Protein AF-A0A6L9J8T7-F1 (afdb_monomer)

Radius of gyration: 13.53 Å; Cα contacts (8 Å, |Δi|>4): 277; chains: 1; bounding box: 34×18×38 Å

Sequence (113 aa):
GTLVVLTGNQTSEIQRVHVYDLINDTTLVNNFTLPFENLGFVALSLNPDATLAVAAQHACGDTVWPSAVILDVATGTVLTEFRGGAAPLTFSPDGTHLVLSHCAAAGVYAVPE

Structure (mmCIF, N/CA/C/O backbone):
data_AF-A0A6L9J8T7-F1
#
_entry.id   AF-A0A6L9J8T7-F1
#
loop_
_atom_site.group_PDB
_atom_site.id
_atom_site.type_symbol
_atom_site.label_atom_id
_atom_site.label_alt_id
_atom_site.label_comp_id
_atom_site.label_asym_id
_atom_site.label_entity_id
_atom_site.label_seq_id
_atom_site.pdbx_PDB_ins_code
_atom_site.Cartn_x
_atom_site.Cartn_y
_atom_site.Cartn_z
_atom_site.occupancy
_atom_site.B_iso_or_equiv
_atom_site.auth_seq_id
_atom_site.auth_comp_id
_atom_site.auth_asym_id
_atom_site.auth_atom_id
_atom_site.pdbx_PDB_model_num
ATOM 1 N N . GLY A 1 1 ? -17.392 3.994 11.025 1.00 47.09 1 GLY A N 1
ATOM 2 C CA . GLY A 1 1 ? -16.474 4.423 9.960 1.00 47.09 1 GLY A CA 1
ATOM 3 C C . GLY A 1 1 ? -15.118 4.535 10.594 1.00 47.09 1 GLY A C 1
ATOM 4 O O . GLY A 1 1 ? -15.056 5.052 11.696 1.00 47.09 1 GLY A O 1
ATOM 5 N N . THR A 1 2 ? -14.082 3.995 9.977 1.00 57.19 2 THR A N 1
ATOM 6 C CA . THR A 1 2 ? -12.716 4.127 10.485 1.00 57.19 2 THR A CA 1
ATOM 7 C C . THR A 1 2 ? -12.034 5.116 9.565 1.00 57.19 2 THR A C 1
ATOM 9 O O . THR A 1 2 ? -11.957 4.880 8.363 1.00 57.19 2 THR A O 1
ATOM 12 N N . LEU A 1 3 ? -11.611 6.260 10.096 1.00 60.78 3 LEU A N 1
ATOM 13 C CA . LEU A 1 3 ? -10.753 7.158 9.338 1.00 60.78 3 LEU A CA 1
ATOM 14 C C . LEU A 1 3 ? -9.323 6.677 9.555 1.00 60.78 3 LEU A C 1
ATOM 16 O O . LEU A 1 3 ? -8.757 6.904 10.622 1.00 60.78 3 LEU A O 1
ATOM 20 N N . VAL A 1 4 ? -8.795 5.977 8.550 1.00 67.25 4 VAL A N 1
ATOM 21 C CA . VAL A 1 4 ? -7.436 5.443 8.546 1.00 67.25 4 VAL A CA 1
ATOM 22 C C . VAL A 1 4 ? -6.479 6.487 7.990 1.00 67.25 4 VAL A C 1
ATOM 24 O O . VAL A 1 4 ? -6.642 6.950 6.863 1.00 67.25 4 VAL A O 1
ATOM 27 N N . VAL A 1 5 ? -5.450 6.834 8.759 1.00 65.44 5 VAL A N 1
ATOM 28 C CA . VAL A 1 5 ? -4.285 7.553 8.227 1.00 65.44 5 VAL A CA 1
ATOM 29 C C . VAL A 1 5 ? -3.120 6.594 8.128 1.00 65.44 5 VAL A C 1
ATOM 31 O O . VAL A 1 5 ? -2.800 5.914 9.101 1.00 65.44 5 VAL A O 1
ATOM 34 N N . LEU A 1 6 ? -2.489 6.585 6.955 1.00 63.88 6 LEU A N 1
ATOM 35 C CA . LEU A 1 6 ? -1.236 5.892 6.712 1.00 63.88 6 LEU A CA 1
ATOM 36 C C . LEU A 1 6 ? -0.078 6.874 6.850 1.00 63.88 6 LEU A C 1
ATOM 38 O O . LEU A 1 6 ? -0.047 7.897 6.165 1.00 63.88 6 LEU A O 1
ATOM 42 N N . THR A 1 7 ? 0.891 6.566 7.709 1.00 65.00 7 THR A N 1
ATOM 43 C CA . THR A 1 7 ? 2.151 7.322 7.770 1.00 65.00 7 THR A CA 1
ATOM 44 C C . THR A 1 7 ? 3.329 6.414 7.468 1.00 65.00 7 THR A C 1
ATOM 46 O O . THR A 1 7 ? 3.397 5.298 7.976 1.00 65.00 7 THR A O 1
ATOM 49 N N . GLY A 1 8 ? 4.255 6.899 6.641 1.00 62.06 8 GLY A N 1
ATOM 50 C CA . GLY A 1 8 ? 5.541 6.258 6.398 1.00 62.06 8 GLY A CA 1
ATOM 51 C C . GLY A 1 8 ? 6.581 6.812 7.365 1.00 62.06 8 GLY A C 1
ATOM 52 O O . GLY A 1 8 ? 6.825 8.018 7.363 1.00 62.06 8 GLY A O 1
ATOM 53 N N . ASN A 1 9 ? 7.199 5.965 8.188 1.00 62.03 9 ASN A N 1
ATOM 54 C CA . ASN A 1 9 ? 8.361 6.367 8.985 1.00 62.03 9 ASN A CA 1
ATOM 55 C C . ASN A 1 9 ? 9.640 5.842 8.331 1.00 62.03 9 ASN A C 1
ATOM 57 O O . ASN A 1 9 ? 9.756 4.646 8.060 1.00 62.03 9 ASN A O 1
ATOM 61 N N . GLN A 1 10 ? 10.575 6.759 8.081 1.00 63.28 10 GLN A N 1
ATOM 62 C CA . GLN A 1 10 ? 11.904 6.461 7.572 1.00 63.28 10 GLN A CA 1
ATOM 63 C C . GLN A 1 10 ? 12.895 6.419 8.736 1.00 63.28 10 GLN A C 1
ATOM 65 O O . GLN A 1 10 ? 13.391 7.455 9.180 1.00 63.28 10 GLN A O 1
ATOM 70 N N . THR A 1 11 ? 13.229 5.221 9.206 1.00 59.91 11 THR A N 1
ATOM 71 C CA . THR A 1 11 ? 14.504 5.014 9.902 1.00 59.91 11 THR A CA 1
ATOM 72 C C . THR A 1 11 ? 15.506 4.423 8.917 1.00 59.91 11 THR A C 1
ATOM 74 O O . THR A 1 11 ? 15.112 3.865 7.894 1.00 59.91 11 THR A O 1
ATOM 77 N N . SER A 1 12 ? 16.806 4.536 9.198 1.00 57.62 12 SER A N 1
ATOM 78 C CA . SER A 1 12 ? 17.895 4.112 8.298 1.00 57.62 12 SER A CA 1
ATOM 79 C C . SER A 1 12 ? 17.862 2.638 7.868 1.00 57.62 12 SER A C 1
ATOM 81 O O . SER A 1 12 ? 18.677 2.244 7.046 1.00 57.62 12 SER A O 1
ATOM 83 N N . GLU A 1 13 ? 16.942 1.827 8.400 1.00 62.25 13 GLU A N 1
ATOM 84 C CA . GLU A 1 13 ? 16.894 0.383 8.161 1.00 62.25 13 GLU A CA 1
ATOM 85 C C . GLU A 1 13 ? 15.499 -0.166 7.817 1.00 62.25 13 GLU A C 1
ATOM 87 O O . GLU A 1 13 ? 15.420 -1.216 7.190 1.00 62.25 13 GLU A O 1
ATOM 92 N N . ILE A 1 14 ? 14.391 0.490 8.203 1.00 66.75 14 ILE A N 1
ATOM 93 C CA . ILE A 1 14 ? 13.047 -0.105 8.073 1.00 66.75 14 ILE A CA 1
ATOM 94 C C . ILE A 1 14 ? 12.019 0.950 7.669 1.00 66.75 14 ILE A C 1
ATOM 96 O O . ILE A 1 14 ? 11.873 1.971 8.343 1.00 66.75 14 ILE A O 1
ATOM 100 N N . GLN A 1 15 ? 11.249 0.660 6.617 1.00 76.19 15 GLN A N 1
ATOM 101 C CA . GLN A 1 15 ? 10.040 1.412 6.302 1.00 76.19 15 GLN A CA 1
ATOM 102 C C . GLN A 1 15 ? 8.830 0.762 6.958 1.00 76.19 15 GLN A C 1
ATOM 104 O O . GLN A 1 15 ? 8.534 -0.416 6.740 1.00 76.19 15 GLN A O 1
ATOM 109 N N . ARG A 1 16 ? 8.123 1.555 7.760 1.00 80.44 16 ARG A N 1
ATOM 110 C CA . ARG A 1 16 ? 6.861 1.148 8.374 1.00 80.44 16 ARG A CA 1
ATOM 111 C C . ARG A 1 16 ? 5.723 1.993 7.865 1.00 80.44 16 ARG A C 1
ATOM 113 O O . ARG A 1 16 ? 5.885 3.199 7.688 1.00 80.44 16 ARG A O 1
ATOM 120 N N . VAL A 1 17 ? 4.576 1.354 7.731 1.00 83.69 17 VAL A N 1
ATOM 121 C CA . VAL A 1 17 ? 3.296 2.024 7.578 1.00 83.69 17 VAL A CA 1
ATOM 122 C C . VAL A 1 17 ? 2.542 1.884 8.890 1.00 83.69 17 VAL A C 1
ATOM 124 O O . VAL A 1 17 ? 2.405 0.786 9.427 1.00 83.69 17 VAL A O 1
ATOM 127 N N . HIS A 1 18 ? 2.071 3.005 9.413 1.00 85.56 18 HIS A N 1
ATOM 128 C CA . HIS A 1 18 ? 1.215 3.047 10.593 1.00 85.56 18 HIS A CA 1
ATOM 129 C C . HIS A 1 18 ? -0.231 3.269 10.182 1.00 85.56 18 HIS A C 1
ATOM 131 O O . HIS A 1 18 ? -0.481 4.078 9.299 1.00 85.56 18 HIS A O 1
ATOM 137 N N . VAL A 1 19 ? -1.160 2.602 10.855 1.00 86.50 19 VAL A N 1
ATOM 138 C CA . VAL A 1 19 ? -2.606 2.713 10.661 1.00 86.50 19 VAL A CA 1
ATOM 139 C C . VAL A 1 19 ? -3.191 3.299 11.936 1.00 86.50 19 VAL A C 1
ATOM 141 O O . VAL A 1 19 ? -3.085 2.692 13.005 1.00 86.50 19 VAL A O 1
ATOM 144 N N . TYR A 1 20 ? -3.810 4.469 11.828 1.00 85.00 20 TYR A N 1
ATOM 145 C CA . TYR A 1 20 ? -4.464 5.133 12.956 1.00 85.00 20 TYR A CA 1
ATOM 146 C C . TYR A 1 20 ? -5.979 5.090 12.823 1.00 85.00 20 TYR A C 1
ATOM 148 O O . TYR A 1 20 ? -6.486 5.290 11.726 1.00 85.00 20 TYR A O 1
ATOM 156 N N . ASP A 1 21 ? -6.692 4.906 13.930 1.00 82.38 21 ASP A N 1
ATOM 157 C CA . ASP A 1 21 ? -8.120 5.213 14.018 1.00 82.38 21 ASP A CA 1
ATOM 158 C C . ASP A 1 21 ? -8.293 6.645 14.526 1.00 82.38 21 ASP A C 1
ATOM 160 O O . ASP A 1 21 ? -8.062 6.937 15.700 1.00 82.38 21 ASP A O 1
ATOM 164 N N . LEU A 1 22 ? -8.693 7.553 13.634 1.00 76.88 22 LEU A N 1
ATOM 165 C CA . LEU A 1 22 ? -8.914 8.956 13.990 1.00 76.88 22 LEU A CA 1
ATOM 166 C C . LEU A 1 22 ? -10.299 9.251 14.578 1.00 76.88 22 LEU A C 1
ATOM 168 O O . LEU A 1 22 ? -10.520 10.367 15.043 1.00 76.88 22 LEU A O 1
ATOM 172 N N . ILE A 1 23 ? -11.238 8.303 14.549 1.00 81.62 23 ILE A N 1
ATOM 173 C CA . ILE A 1 23 ? -12.585 8.527 15.097 1.00 81.62 23 ILE A CA 1
ATOM 174 C C . ILE A 1 23 ? -12.572 8.307 16.611 1.00 81.62 23 ILE A C 1
ATOM 176 O O . ILE A 1 23 ? -13.195 9.069 17.347 1.00 81.62 23 ILE A O 1
ATOM 180 N N . ASN A 1 24 ? -11.827 7.299 17.067 1.00 77.62 24 ASN A N 1
ATOM 181 C CA . ASN A 1 24 ? -11.722 6.915 18.472 1.00 77.62 24 ASN A CA 1
ATOM 182 C C . ASN A 1 24 ? -10.334 7.289 19.032 1.00 77.62 24 ASN A C 1
ATOM 184 O O . ASN A 1 24 ? -9.503 6.421 19.292 1.00 77.62 24 ASN A O 1
ATOM 188 N N . ASP A 1 25 ? -10.075 8.590 19.190 1.00 77.25 25 ASP A N 1
ATOM 189 C CA . ASP A 1 25 ? -8.897 9.157 19.880 1.00 77.25 25 ASP A CA 1
ATOM 190 C C . ASP A 1 25 ? -7.523 9.059 19.178 1.00 77.25 25 ASP A C 1
ATOM 192 O O . ASP A 1 25 ? -6.486 9.164 19.831 1.00 77.25 25 ASP A O 1
ATOM 196 N N . THR A 1 26 ? -7.464 8.945 17.844 1.00 82.38 26 THR A N 1
ATOM 197 C CA . THR A 1 26 ? -6.182 8.943 17.088 1.00 82.38 26 THR A CA 1
ATOM 198 C C . THR A 1 26 ? -5.218 7.851 17.574 1.00 82.38 26 THR A C 1
ATOM 200 O O . THR A 1 26 ? -4.011 8.053 17.724 1.00 82.38 26 THR A O 1
ATOM 203 N N . THR A 1 27 ? -5.752 6.664 17.853 1.00 86.44 27 THR A N 1
ATOM 204 C CA . THR A 1 27 ? -4.955 5.546 18.364 1.00 86.44 27 THR A CA 1
ATOM 205 C C . THR A 1 27 ? -4.297 4.778 17.222 1.00 86.44 27 THR A C 1
ATOM 207 O O . THR A 1 27 ? -4.870 4.613 16.146 1.00 86.44 27 THR A O 1
ATOM 210 N N . LEU A 1 28 ? -3.063 4.312 17.438 1.00 86.44 28 LEU A N 1
ATOM 211 C CA . LEU A 1 28 ? -2.414 3.376 16.522 1.00 86.44 28 LEU A CA 1
ATOM 212 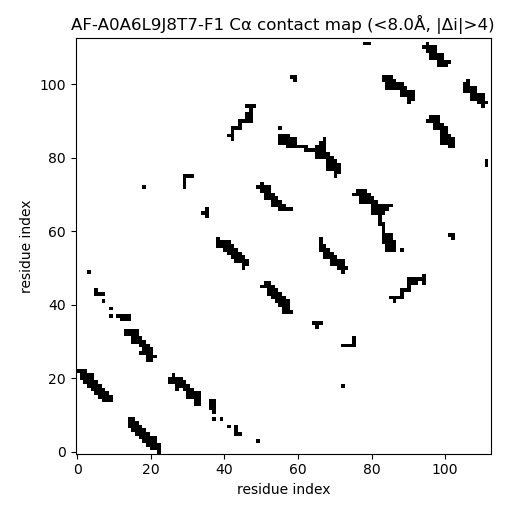C C . LEU A 1 28 ? -3.131 2.028 16.635 1.00 86.44 28 LEU A C 1
ATOM 214 O O . LEU A 1 28 ? -3.054 1.386 17.682 1.00 86.44 28 LEU A O 1
ATOM 218 N N . VAL A 1 29 ? -3.796 1.598 15.567 1.00 86.50 29 VAL A N 1
ATOM 219 C CA . VAL A 1 29 ? -4.518 0.317 15.536 1.00 86.50 29 VAL A CA 1
ATOM 220 C C . VAL A 1 29 ? -3.710 -0.786 14.869 1.00 86.50 29 VAL A C 1
ATOM 222 O O . VAL A 1 29 ? -3.860 -1.950 15.228 1.00 86.50 29 VAL A O 1
ATOM 225 N N . ASN A 1 30 ? -2.825 -0.435 13.932 1.00 86.31 30 ASN A N 1
ATOM 226 C CA . ASN A 1 30 ? -1.925 -1.396 13.306 1.00 86.31 30 ASN A CA 1
ATOM 227 C C . ASN A 1 30 ? -0.631 -0.733 12.814 1.00 86.31 30 ASN A C 1
ATOM 229 O O . ASN A 1 30 ? -0.570 0.480 12.610 1.00 86.31 30 ASN A O 1
ATOM 233 N N . ASN A 1 31 ? 0.417 -1.526 12.621 1.00 87.50 31 ASN A N 1
ATOM 234 C CA . ASN A 1 31 ? 1.606 -1.119 11.885 1.00 87.50 31 ASN A CA 1
ATOM 235 C C . ASN A 1 31 ? 2.270 -2.325 11.227 1.00 87.50 31 ASN A C 1
ATOM 237 O O . ASN A 1 31 ? 2.284 -3.417 11.791 1.00 87.50 31 ASN A O 1
ATOM 241 N N . PHE A 1 32 ? 2.851 -2.112 10.055 1.00 85.12 32 PHE A N 1
ATOM 242 C CA . PHE A 1 32 ? 3.520 -3.168 9.306 1.00 85.12 32 PHE A CA 1
ATOM 243 C C . PHE A 1 32 ? 4.816 -2.667 8.684 1.00 85.12 32 PHE A C 1
ATOM 245 O O . PHE A 1 32 ? 4.959 -1.493 8.333 1.00 85.12 32 PHE A O 1
ATOM 252 N N . THR A 1 33 ? 5.767 -3.589 8.570 1.00 85.75 33 THR A N 1
ATOM 253 C CA . THR A 1 33 ? 7.038 -3.388 7.877 1.00 85.75 33 THR A CA 1
ATOM 254 C C . THR A 1 33 ? 6.855 -3.737 6.407 1.00 85.75 33 THR A C 1
ATOM 256 O O . THR A 1 33 ? 6.357 -4.816 6.091 1.00 85.75 33 THR A O 1
ATOM 259 N N . LEU A 1 34 ? 7.267 -2.840 5.512 1.00 84.38 34 LEU A N 1
ATOM 260 C CA . LEU A 1 34 ? 7.221 -3.102 4.075 1.00 84.38 34 LEU A CA 1
ATOM 261 C C . LEU A 1 34 ? 8.294 -4.133 3.680 1.00 84.38 34 LEU A C 1
ATOM 263 O O . LEU A 1 34 ? 9.390 -4.112 4.243 1.00 84.38 34 LEU A O 1
ATOM 267 N N . PRO A 1 35 ? 8.014 -5.030 2.716 1.00 82.00 35 PRO A N 1
ATOM 268 C CA . PRO A 1 35 ? 8.889 -6.158 2.381 1.00 82.00 35 PRO A CA 1
ATOM 269 C C . PRO A 1 35 ? 10.064 -5.780 1.459 1.00 82.00 35 PRO A C 1
ATOM 271 O O . PRO A 1 35 ? 10.642 -6.651 0.813 1.00 82.00 35 PRO A O 1
ATOM 274 N N . PHE A 1 36 ? 10.411 -4.496 1.354 1.00 78.38 36 PHE A N 1
ATOM 275 C CA . PHE A 1 36 ? 11.464 -4.010 0.464 1.00 78.38 36 PHE A CA 1
ATOM 276 C C . PHE A 1 36 ? 12.441 -3.066 1.163 1.00 78.38 36 PHE A C 1
ATOM 278 O O . PHE A 1 36 ? 12.107 -2.412 2.151 1.00 78.38 36 PHE A O 1
ATOM 285 N N . GLU A 1 37 ? 13.670 -3.022 0.639 1.00 74.19 37 GLU A N 1
ATOM 286 C CA . GLU A 1 37 ? 14.745 -2.168 1.152 1.00 74.19 37 GLU A CA 1
ATOM 287 C C . GLU A 1 37 ? 14.346 -0.693 1.117 1.00 74.19 37 GLU A C 1
ATOM 289 O O . GLU A 1 37 ? 13.673 -0.250 0.190 1.00 74.19 37 GLU A O 1
ATOM 294 N N . ASN A 1 38 ? 14.785 0.076 2.116 1.00 74.06 38 ASN A N 1
ATOM 295 C CA . ASN A 1 38 ? 14.441 1.486 2.238 1.00 74.06 38 ASN A CA 1
ATOM 296 C C . ASN A 1 38 ? 15.219 2.350 1.230 1.00 74.06 38 ASN A C 1
ATOM 298 O O . ASN A 1 38 ? 16.406 2.607 1.423 1.00 74.06 38 ASN A O 1
ATOM 302 N N . LEU A 1 39 ? 14.530 2.875 0.212 1.00 70.38 39 LEU A N 1
ATOM 303 C CA . LEU A 1 39 ? 15.105 3.808 -0.771 1.00 70.38 39 LEU A CA 1
ATOM 304 C C . LEU A 1 39 ? 14.760 5.289 -0.515 1.00 70.38 39 LEU A C 1
ATOM 306 O O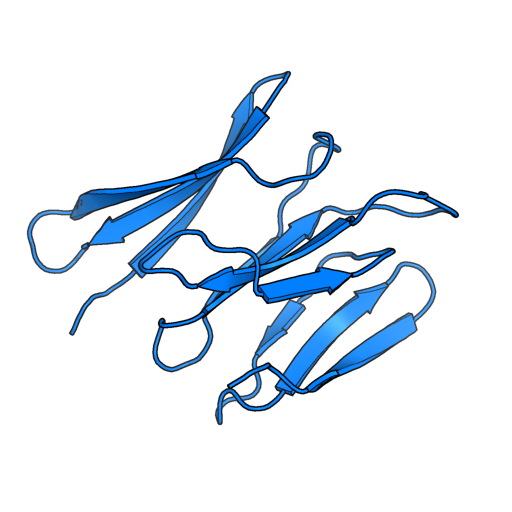 . LEU A 1 39 ? 14.969 6.143 -1.375 1.00 70.38 39 LEU A O 1
ATOM 310 N N . GLY A 1 40 ? 14.243 5.624 0.669 1.00 67.00 40 GLY A N 1
ATOM 311 C CA . GLY A 1 40 ? 14.087 7.012 1.122 1.00 67.00 40 GLY A CA 1
ATOM 312 C C . GLY A 1 40 ? 12.804 7.734 0.687 1.00 67.00 40 GLY A C 1
ATOM 313 O O . GLY A 1 40 ? 12.626 8.916 0.984 1.00 67.00 40 GLY A O 1
ATOM 314 N N . PHE A 1 41 ? 11.883 7.051 0.004 1.00 67.19 41 PHE A N 1
ATOM 315 C CA . PHE A 1 41 ? 10.604 7.622 -0.426 1.00 67.19 41 PHE A CA 1
ATOM 316 C C . PHE A 1 41 ? 9.486 6.604 -0.271 1.00 67.19 41 PHE A C 1
ATOM 318 O O . PHE A 1 41 ? 9.661 5.470 -0.689 1.00 67.19 41 PHE A O 1
ATOM 325 N N . VAL A 1 42 ? 8.336 7.014 0.273 1.00 74.50 42 VAL A N 1
ATOM 326 C CA . VAL A 1 42 ? 7.111 6.201 0.249 1.00 74.50 42 VAL A CA 1
ATOM 327 C C . VAL A 1 42 ? 5.928 7.085 -0.121 1.00 74.50 42 VAL A C 1
ATOM 329 O O . VAL A 1 42 ? 5.589 8.012 0.612 1.00 74.50 42 VAL A O 1
ATOM 332 N N . ALA A 1 43 ? 5.297 6.801 -1.254 1.00 84.00 43 ALA A N 1
ATOM 333 C CA . ALA A 1 43 ? 3.935 7.221 -1.530 1.00 84.00 43 ALA A CA 1
ATOM 334 C C . ALA A 1 43 ? 2.973 6.187 -0.943 1.00 84.00 43 ALA A C 1
ATOM 336 O O . ALA A 1 43 ? 3.174 4.984 -1.107 1.00 84.00 43 ALA A O 1
ATOM 337 N N . LEU A 1 44 ? 1.935 6.671 -0.264 1.00 86.94 44 LEU A N 1
ATOM 338 C CA . LEU A 1 44 ? 0.906 5.851 0.365 1.00 86.94 44 LEU A CA 1
ATOM 339 C C . LEU A 1 44 ? -0.467 6.322 -0.102 1.00 86.94 44 LEU A C 1
ATOM 341 O O . LEU A 1 44 ? -0.716 7.525 -0.184 1.00 86.94 44 LEU A O 1
ATOM 345 N N . SER A 1 45 ? -1.362 5.384 -0.387 1.00 89.19 45 SER A N 1
ATOM 346 C CA . SER A 1 45 ? -2.767 5.678 -0.667 1.00 89.19 45 SER A CA 1
ATOM 347 C C . SER A 1 45 ? -3.652 4.538 -0.182 1.00 89.19 45 SER A C 1
ATOM 349 O O . SER A 1 45 ? -3.210 3.393 -0.118 1.00 89.19 45 SER A O 1
ATOM 351 N N . LEU A 1 46 ? -4.891 4.871 0.168 1.00 90.00 46 LEU A N 1
ATOM 352 C CA . LEU A 1 46 ? -5.945 3.923 0.508 1.00 90.00 46 LEU A CA 1
ATOM 353 C C . LEU A 1 46 ? -6.888 3.776 -0.678 1.00 90.00 46 LEU A C 1
ATOM 355 O O . LEU A 1 46 ? -7.124 4.743 -1.411 1.00 90.00 46 LEU A O 1
ATOM 359 N N . ASN A 1 47 ? -7.460 2.589 -0.834 1.00 92.00 47 ASN A N 1
ATOM 360 C CA . ASN A 1 47 ? -8.624 2.429 -1.690 1.00 92.00 47 ASN A CA 1
ATOM 361 C C . ASN A 1 47 ? -9.866 3.093 -1.033 1.00 92.00 47 ASN A C 1
ATOM 363 O O . ASN A 1 47 ? -9.838 3.435 0.153 1.00 92.00 47 ASN A O 1
ATOM 367 N N . PRO A 1 48 ? -10.958 3.325 -1.785 1.00 91.50 48 PRO A N 1
ATOM 368 C CA . PRO A 1 48 ? -12.097 4.122 -1.316 1.00 91.50 48 PRO A CA 1
ATOM 369 C C . PRO A 1 48 ? -12.799 3.614 -0.047 1.00 91.50 48 PRO A C 1
ATOM 371 O O . PRO A 1 48 ? -13.344 4.422 0.704 1.00 91.50 48 PRO A O 1
ATOM 374 N N . ASP A 1 49 ? -12.791 2.304 0.205 1.00 89.94 49 ASP A N 1
ATOM 375 C CA . ASP A 1 49 ? -13.378 1.695 1.407 1.00 89.94 49 ASP A CA 1
ATOM 376 C C . ASP A 1 49 ? -12.368 1.492 2.554 1.00 89.94 49 ASP A C 1
ATOM 378 O O . ASP A 1 49 ? -12.742 1.025 3.631 1.00 89.94 49 ASP A O 1
ATOM 382 N N . ALA A 1 50 ? -11.110 1.896 2.341 1.00 88.50 50 ALA A N 1
ATOM 383 C CA . ALA A 1 50 ? -9.989 1.791 3.271 1.00 88.50 50 ALA A CA 1
ATOM 384 C C . ALA A 1 50 ? -9.665 0.360 3.738 1.00 88.50 50 ALA A C 1
ATOM 386 O O . ALA A 1 50 ? -9.046 0.181 4.791 1.00 88.50 50 ALA A O 1
ATOM 387 N N . THR A 1 51 ? -10.054 -0.655 2.967 1.00 90.44 51 THR A N 1
ATOM 388 C CA . THR A 1 51 ? -9.675 -2.053 3.224 1.00 90.44 51 THR A CA 1
ATOM 389 C C . THR A 1 51 ? -8.276 -2.365 2.705 1.00 90.44 51 THR A C 1
ATOM 391 O O . THR A 1 51 ? -7.553 -3.152 3.316 1.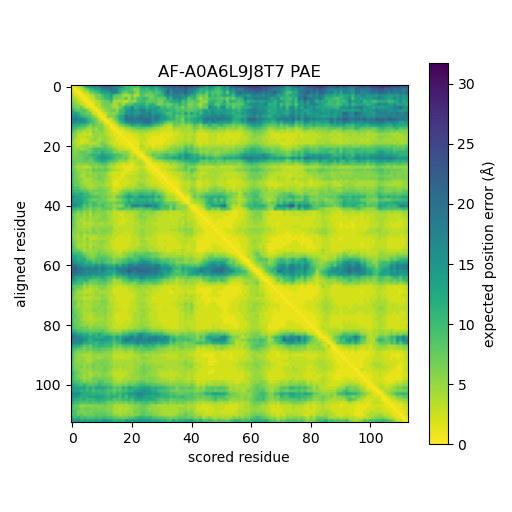00 90.44 51 THR A O 1
ATOM 394 N N . LEU A 1 52 ? -7.852 -1.687 1.636 1.00 92.25 52 LEU A N 1
ATOM 395 C CA . LEU A 1 52 ? -6.557 -1.868 0.998 1.00 92.25 52 LEU A CA 1
ATOM 396 C C . LEU A 1 52 ? -5.735 -0.584 1.017 1.00 92.25 52 LEU A C 1
ATOM 398 O O . LEU A 1 52 ? -6.245 0.533 0.901 1.00 92.25 52 LEU A O 1
ATOM 402 N N . ALA A 1 53 ? -4.423 -0.762 1.087 1.00 90.88 53 ALA A N 1
ATOM 403 C CA . ALA A 1 53 ? -3.455 0.298 0.896 1.00 90.88 53 ALA A CA 1
ATOM 404 C C . ALA A 1 53 ? -2.473 -0.065 -0.209 1.00 90.88 53 ALA A C 1
ATOM 406 O O . ALA A 1 53 ? -2.136 -1.230 -0.406 1.00 90.88 53 ALA A O 1
ATOM 407 N N . VAL A 1 54 ? -1.955 0.956 -0.880 1.00 90.75 54 VAL A N 1
ATOM 408 C CA . VAL A 1 54 ? -0.762 0.842 -1.710 1.00 90.75 54 VAL A CA 1
ATOM 409 C C . VAL A 1 54 ? 0.370 1.626 -1.065 1.00 90.75 54 VAL A C 1
ATOM 411 O O . VAL A 1 54 ? 0.186 2.768 -0.639 1.00 90.75 54 VAL A O 1
ATOM 414 N N . ALA A 1 55 ? 1.542 1.006 -1.010 1.00 88.19 55 ALA A N 1
ATOM 415 C CA . ALA A 1 55 ? 2.793 1.640 -0.629 1.00 88.19 55 ALA A CA 1
ATOM 416 C C . ALA A 1 55 ? 3.779 1.496 -1.779 1.00 88.19 55 ALA A C 1
ATOM 418 O O . ALA A 1 55 ? 3.995 0.385 -2.254 1.00 88.19 55 ALA A O 1
ATOM 419 N N . ALA A 1 56 ? 4.385 2.592 -2.222 1.00 86.31 56 ALA A N 1
ATOM 420 C CA . ALA A 1 56 ? 5.387 2.565 -3.279 1.00 86.31 56 ALA A CA 1
ATOM 421 C C . ALA A 1 56 ? 6.571 3.448 -2.932 1.00 86.31 56 ALA A C 1
ATOM 423 O O . ALA A 1 56 ? 6.393 4.586 -2.506 1.00 86.31 56 ALA A O 1
ATOM 424 N N . GLN A 1 57 ? 7.769 2.958 -3.201 1.00 82.38 57 GLN A N 1
ATOM 425 C CA . GLN A 1 57 ? 8.985 3.747 -3.160 1.00 82.38 57 GLN A CA 1
ATOM 426 C C . GLN A 1 57 ? 9.478 4.075 -4.555 1.00 82.38 57 GLN A C 1
ATOM 428 O O . GLN A 1 57 ? 9.200 3.348 -5.501 1.00 82.38 57 GLN A O 1
ATOM 433 N N . HIS A 1 58 ? 10.218 5.175 -4.676 1.00 79.94 58 HIS A N 1
ATOM 434 C CA . HIS A 1 58 ? 10.843 5.540 -5.937 1.00 79.94 58 HIS A CA 1
ATOM 435 C C . HIS A 1 58 ? 12.033 4.616 -6.199 1.00 79.94 58 HIS A C 1
ATOM 437 O 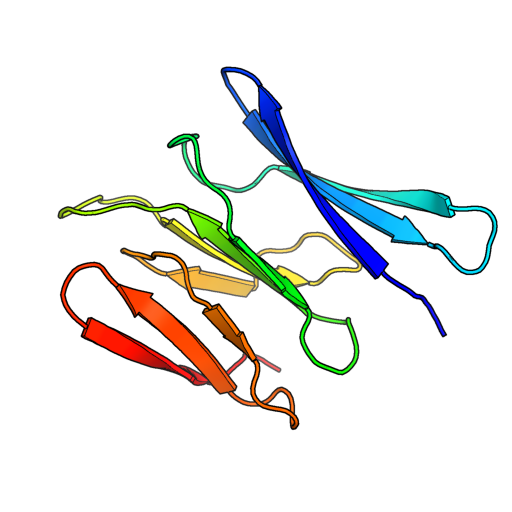O . HIS A 1 58 ? 13.097 4.776 -5.605 1.00 79.94 58 HIS A O 1
ATOM 443 N N . ALA A 1 59 ? 11.848 3.663 -7.107 1.00 75.00 59 ALA A N 1
ATOM 444 C CA . ALA A 1 59 ? 12.908 2.789 -7.581 1.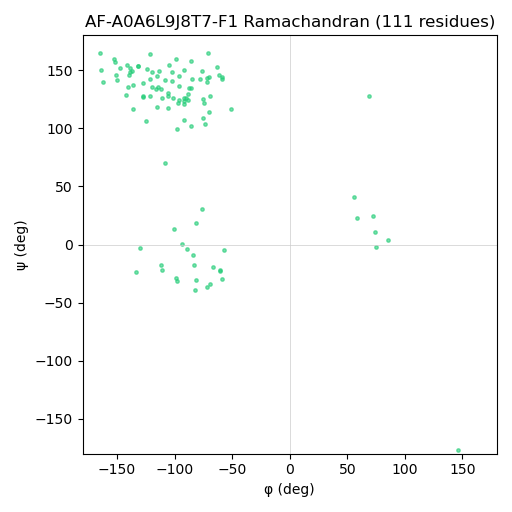00 75.00 59 ALA A CA 1
ATOM 445 C C . ALA A 1 59 ? 12.988 2.866 -9.108 1.00 75.00 59 ALA A C 1
ATOM 447 O O . ALA A 1 59 ? 12.130 2.334 -9.818 1.00 75.00 59 ALA A O 1
ATOM 448 N N . CYS A 1 60 ? 14.023 3.542 -9.612 1.00 70.06 60 CYS A N 1
ATOM 449 C CA . CYS A 1 60 ? 14.384 3.495 -11.026 1.00 70.06 60 CYS A CA 1
ATOM 450 C C . CYS A 1 60 ? 15.501 2.482 -11.241 1.00 70.06 60 CYS A C 1
ATOM 452 O O . CYS A 1 60 ? 16.582 2.631 -10.679 1.00 70.06 60 CYS A O 1
ATOM 454 N N . GLY A 1 61 ? 15.255 1.486 -12.088 1.00 64.94 61 GLY A N 1
ATOM 455 C CA . GLY A 1 61 ? 16.259 0.507 -12.493 1.00 64.94 61 GLY A CA 1
ATOM 456 C C . GLY A 1 61 ? 15.669 -0.877 -12.726 1.00 64.94 61 GLY A C 1
ATOM 457 O O . GLY A 1 61 ? 14.466 -1.094 -12.601 1.00 64.94 61 GLY A O 1
ATOM 458 N N . ASP A 1 62 ? 16.544 -1.825 -13.032 1.00 58.66 62 ASP A N 1
ATOM 459 C CA . ASP A 1 62 ? 16.286 -3.265 -13.082 1.00 58.66 62 ASP A CA 1
ATOM 460 C C . ASP A 1 62 ? 16.206 -3.887 -11.677 1.00 58.66 62 ASP A C 1
ATOM 462 O O . ASP A 1 62 ? 16.549 -5.056 -11.487 1.00 58.66 62 ASP A O 1
ATOM 466 N N . THR A 1 63 ? 15.750 -3.112 -10.685 1.00 61.84 63 THR A N 1
ATOM 467 C CA . THR A 1 63 ? 15.667 -3.550 -9.293 1.00 61.84 63 THR A CA 1
ATOM 468 C C . THR A 1 63 ? 14.933 -4.883 -9.228 1.00 61.84 63 THR A C 1
ATOM 470 O O . THR A 1 63 ? 13.760 -4.988 -9.591 1.00 61.84 63 THR A O 1
ATOM 473 N N . VAL A 1 64 ? 15.652 -5.913 -8.781 1.00 61.66 64 VAL A N 1
ATOM 474 C CA . VAL A 1 64 ? 15.151 -7.292 -8.684 1.00 61.66 64 VAL A CA 1
ATOM 475 C C . VAL A 1 64 ? 14.043 -7.402 -7.623 1.00 61.66 64 VAL A C 1
ATOM 477 O O . VAL A 1 64 ? 13.229 -8.325 -7.664 1.00 61.66 64 VAL A O 1
ATOM 480 N N . TRP A 1 65 ? 13.987 -6.428 -6.711 1.00 67.06 65 TRP A N 1
ATOM 481 C CA . TRP A 1 65 ? 13.091 -6.376 -5.563 1.00 67.06 65 TRP A CA 1
ATOM 482 C C . TRP A 1 65 ? 11.777 -5.635 -5.853 1.00 67.06 65 TRP A C 1
ATOM 484 O O . TRP A 1 65 ? 11.755 -4.700 -6.665 1.00 67.06 65 TRP A O 1
ATOM 494 N N . PRO A 1 66 ? 10.676 -6.008 -5.174 1.00 74.25 66 PRO A N 1
ATOM 495 C CA . PRO A 1 66 ? 9.448 -5.228 -5.212 1.00 74.25 66 PRO A CA 1
ATOM 496 C C . PRO A 1 66 ? 9.709 -3.807 -4.708 1.00 74.25 66 PRO A C 1
ATOM 498 O O . PRO A 1 66 ? 10.512 -3.577 -3.812 1.00 74.25 66 PRO A O 1
ATOM 501 N N . SER A 1 67 ? 9.068 -2.827 -5.331 1.00 84.00 67 SER A N 1
ATOM 502 C CA . SER A 1 67 ? 9.190 -1.406 -4.969 1.00 84.00 67 SER A CA 1
ATOM 503 C C . SER A 1 67 ? 7.834 -0.733 -4.808 1.00 84.00 67 SER A C 1
ATOM 505 O O . SER A 1 67 ? 7.763 0.430 -4.425 1.00 84.00 67 SER A O 1
ATOM 507 N N . ALA A 1 68 ? 6.753 -1.463 -5.065 1.00 87.88 68 ALA A N 1
ATOM 508 C CA . ALA A 1 68 ? 5.440 -1.125 -4.561 1.00 87.88 68 ALA A CA 1
ATOM 509 C C . ALA A 1 68 ? 4.689 -2.391 -4.158 1.00 87.88 68 ALA A C 1
ATOM 511 O O . ALA A 1 68 ? 4.960 -3.474 -4.682 1.00 87.88 68 ALA A O 1
ATOM 512 N N . VAL A 1 69 ? 3.744 -2.248 -3.237 1.00 90.06 69 VAL A N 1
ATOM 513 C CA . VAL A 1 69 ? 2.874 -3.328 -2.776 1.00 90.06 69 VAL A CA 1
ATOM 514 C C . VAL A 1 69 ? 1.448 -2.841 -2.585 1.00 90.06 69 VAL A C 1
ATOM 516 O O . VAL A 1 69 ? 1.244 -1.706 -2.156 1.00 90.06 69 VAL A O 1
ATOM 519 N N . ILE A 1 70 ? 0.483 -3.719 -2.859 1.00 92.56 70 ILE A N 1
ATOM 520 C CA . ILE A 1 70 ? -0.871 -3.626 -2.301 1.00 92.56 70 ILE A CA 1
ATOM 521 C C . ILE A 1 70 ? -0.925 -4.528 -1.074 1.00 92.56 70 ILE A C 1
ATOM 523 O O . ILE A 1 70 ? -0.434 -5.659 -1.107 1.00 92.56 70 ILE A O 1
ATOM 527 N N . LEU A 1 71 ? -1.531 -4.030 -0.006 1.00 91.88 71 LEU A N 1
ATOM 528 C CA . LEU A 1 71 ? -1.674 -4.739 1.256 1.00 91.88 71 LEU A CA 1
ATOM 529 C C . LEU A 1 71 ? -3.061 -4.540 1.862 1.00 91.88 71 LEU A C 1
ATOM 531 O O . LEU A 1 71 ? -3.686 -3.495 1.674 1.00 91.88 71 LEU A O 1
ATOM 535 N N . ASP A 1 72 ? -3.495 -5.531 2.629 1.00 92.25 72 ASP A N 1
ATOM 536 C CA . ASP A 1 72 ? -4.689 -5.467 3.466 1.00 92.25 72 ASP A CA 1
ATOM 537 C C . ASP A 1 72 ? -4.415 -4.621 4.720 1.00 92.25 72 ASP A C 1
ATOM 539 O O . ASP A 1 72 ? -3.461 -4.867 5.460 1.00 92.25 72 ASP A O 1
ATOM 543 N N . VAL A 1 73 ? -5.238 -3.60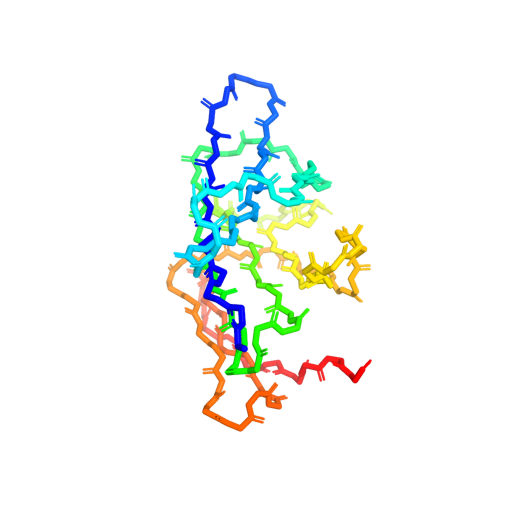2 4.966 1.00 88.12 73 VAL A N 1
ATOM 544 C CA . VAL A 1 73 ? -5.032 -2.620 6.048 1.00 88.12 73 VAL A CA 1
ATOM 545 C C . VAL A 1 73 ? -5.236 -3.242 7.430 1.00 88.12 73 VAL A C 1
ATOM 547 O O . VAL A 1 73 ? -4.557 -2.866 8.391 1.00 88.12 73 VAL A O 1
ATOM 550 N N . ALA A 1 74 ? -6.157 -4.200 7.548 1.00 88.62 74 ALA A N 1
ATOM 551 C CA . ALA A 1 74 ? -6.502 -4.820 8.823 1.00 88.62 74 ALA A CA 1
ATOM 552 C C . ALA A 1 74 ? -5.393 -5.754 9.325 1.00 88.62 74 ALA A C 1
ATOM 554 O O . ALA A 1 74 ? -5.122 -5.805 10.524 1.00 88.62 74 ALA A O 1
ATOM 555 N N . THR A 1 75 ? -4.734 -6.466 8.417 1.00 90.44 75 THR A N 1
ATOM 556 C CA . THR A 1 75 ? -3.770 -7.527 8.730 1.00 90.44 75 THR A CA 1
ATOM 557 C C . THR A 1 75 ? -2.328 -7.160 8.391 1.00 90.44 75 THR A C 1
ATOM 559 O O . THR A 1 75 ? -1.409 -7.750 8.953 1.00 90.44 75 THR A O 1
ATOM 562 N N . GLY A 1 76 ? -2.105 -6.196 7.494 1.00 87.75 76 GLY A N 1
ATOM 563 C CA . GLY A 1 76 ? -0.790 -5.888 6.927 1.00 87.75 76 GLY A CA 1
ATOM 564 C C . GLY A 1 76 ? -0.307 -6.920 5.901 1.00 87.75 76 GLY A C 1
ATOM 565 O O . GLY A 1 76 ? 0.862 -6.897 5.516 1.00 87.75 76 GLY A O 1
ATOM 566 N N . THR A 1 77 ? -1.173 -7.843 5.471 1.00 91.88 77 THR A N 1
ATOM 567 C CA . THR A 1 77 ? -0.820 -8.895 4.511 1.00 91.88 77 THR A CA 1
ATOM 568 C C . THR A 1 77 ? -0.583 -8.291 3.134 1.00 91.88 77 THR A C 1
ATOM 570 O O . THR A 1 77 ? -1.443 -7.590 2.608 1.00 91.88 77 THR A O 1
ATOM 573 N N . VAL A 1 78 ? 0.564 -8.589 2.524 1.00 92.50 78 VAL A N 1
ATOM 574 C CA . VAL A 1 78 ? 0.866 -8.187 1.145 1.00 92.50 78 VAL A CA 1
ATOM 575 C C . VAL A 1 78 ? 0.070 -9.065 0.182 1.00 92.50 78 VAL A C 1
ATOM 577 O O . VAL A 1 78 ? 0.212 -10.286 0.191 1.00 92.50 78 VAL A O 1
ATOM 580 N N . LEU A 1 79 ? -0.756 -8.437 -0.652 1.00 94.00 79 LEU A N 1
ATOM 581 C CA . LEU A 1 79 ? -1.602 -9.106 -1.645 1.00 94.00 79 LEU A CA 1
ATOM 582 C C . LEU A 1 79 ? -0.974 -9.090 -3.037 1.00 94.00 79 LEU A C 1
ATOM 584 O O . LEU A 1 79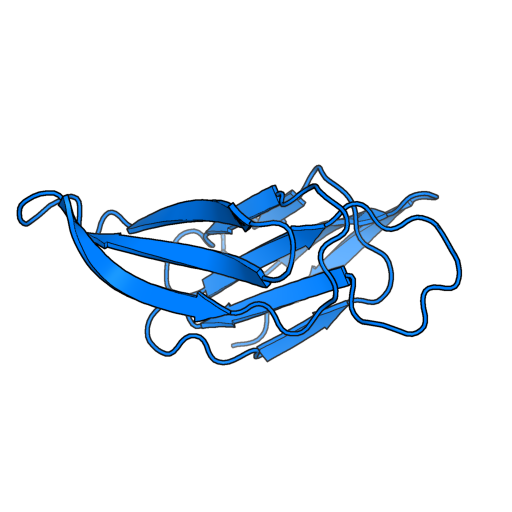 ? -1.203 -9.983 -3.849 1.00 94.00 79 LEU A O 1
ATOM 588 N N . THR A 1 80 ? -0.202 -8.052 -3.355 1.00 92.69 80 THR A N 1
ATOM 589 C CA . THR A 1 80 ? 0.448 -7.913 -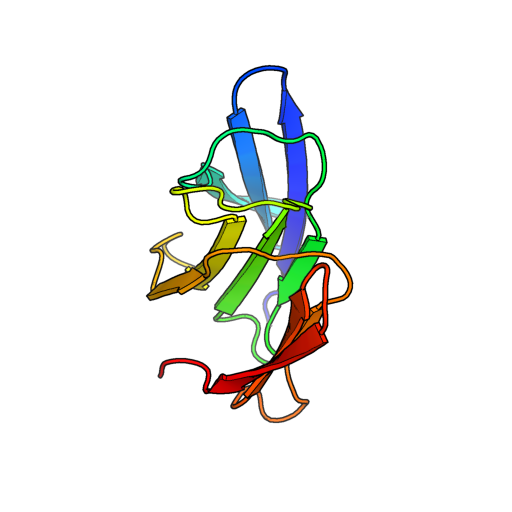4.661 1.00 92.69 80 THR A CA 1
ATOM 590 C C . THR A 1 80 ? 1.745 -7.141 -4.530 1.00 92.69 80 THR A C 1
ATOM 592 O O . THR A 1 80 ? 1.817 -6.152 -3.804 1.00 92.69 80 THR A O 1
ATOM 595 N N . GLU A 1 81 ? 2.749 -7.575 -5.284 1.00 89.75 81 GLU A N 1
ATOM 596 C CA . GLU A 1 81 ? 4.056 -6.943 -5.395 1.00 89.75 81 GLU A CA 1
ATOM 597 C C . GLU A 1 81 ? 4.274 -6.412 -6.813 1.00 89.75 81 GLU A C 1
ATOM 599 O O . GLU A 1 81 ? 4.028 -7.108 -7.800 1.00 89.75 81 GLU A O 1
ATOM 604 N N . PHE A 1 82 ? 4.794 -5.192 -6.920 1.00 85.62 82 PHE A N 1
ATOM 605 C CA . PHE A 1 82 ? 5.139 -4.561 -8.188 1.00 85.62 82 PHE A CA 1
ATOM 606 C C . PHE A 1 82 ? 6.641 -4.310 -8.258 1.00 85.62 82 PHE A C 1
ATOM 608 O O . PHE A 1 82 ? 7.254 -3.785 -7.321 1.00 85.62 82 PHE A O 1
ATOM 615 N N . ARG A 1 83 ? 7.233 -4.655 -9.403 1.00 83.12 83 ARG A N 1
ATOM 616 C CA . ARG A 1 83 ? 8.633 -4.355 -9.715 1.00 83.12 83 ARG A CA 1
ATOM 617 C C . ARG A 1 83 ? 8.727 -3.033 -10.450 1.00 83.12 83 ARG A C 1
ATOM 619 O O . ARG A 1 83 ? 8.099 -2.861 -11.493 1.00 83.12 83 ARG A O 1
ATOM 626 N N . GLY A 1 84 ? 9.553 -2.138 -9.919 1.00 73.75 84 GLY A N 1
ATOM 627 C CA . GLY A 1 84 ? 9.594 -0.756 -10.367 1.00 73.75 84 GLY A CA 1
ATOM 628 C C . GLY A 1 84 ? 8.302 -0.043 -9.976 1.00 73.75 84 GLY A C 1
ATOM 629 O O . GLY A 1 84 ? 7.197 -0.505 -10.235 1.00 73.75 84 GLY A O 1
ATOM 630 N N . GLY A 1 85 ? 8.439 1.091 -9.323 1.00 70.88 85 GLY A N 1
ATOM 631 C CA . GLY A 1 85 ? 7.315 1.885 -8.863 1.00 70.88 85 GLY A CA 1
ATOM 632 C C . GLY A 1 85 ? 7.822 3.271 -8.528 1.00 70.88 85 GLY A C 1
ATOM 633 O O . GLY A 1 85 ? 8.997 3.461 -8.215 1.00 70.88 85 GLY A O 1
ATOM 634 N N . ALA A 1 86 ? 6.959 4.257 -8.681 1.00 72.44 86 ALA A N 1
ATOM 635 C CA . ALA A 1 86 ? 7.231 5.636 -8.350 1.00 72.44 86 ALA A CA 1
ATOM 636 C C . ALA A 1 86 ? 5.922 6.333 -7.978 1.00 72.44 86 ALA A C 1
ATOM 638 O O . ALA A 1 86 ? 4.826 5.942 -8.386 1.00 72.44 86 ALA A O 1
ATOM 639 N N . ALA A 1 87 ? 6.050 7.410 -7.212 1.00 74.75 87 ALA A N 1
ATOM 640 C CA . ALA A 1 87 ? 4.979 8.382 -7.084 1.00 74.75 87 ALA A CA 1
ATOM 641 C C . ALA A 1 87 ? 4.840 9.157 -8.412 1.00 74.75 87 ALA A C 1
ATOM 643 O O . ALA A 1 87 ? 5.867 9.466 -9.025 1.00 74.75 87 ALA A O 1
ATOM 644 N N . PRO A 1 88 ? 3.621 9.529 -8.844 1.00 81.88 88 PRO A N 1
ATOM 645 C CA . PRO A 1 88 ? 2.337 9.412 -8.139 1.00 81.88 88 PRO A CA 1
ATOM 646 C C . PRO A 1 88 ? 1.620 8.056 -8.306 1.00 81.88 88 PRO A C 1
ATOM 648 O O . PRO A 1 88 ? 1.817 7.347 -9.294 1.00 81.88 88 PRO A O 1
ATOM 651 N N . LEU A 1 89 ? 0.736 7.746 -7.349 1.00 87.88 89 LEU A N 1
ATOM 652 C CA . LEU A 1 89 ? -0.165 6.587 -7.359 1.00 87.88 89 LEU A CA 1
ATOM 653 C C . LEU A 1 89 ? -1.578 6.971 -6.898 1.00 87.88 89 LEU A C 1
ATOM 655 O O . LEU A 1 89 ? -1.731 7.906 -6.110 1.00 87.88 89 LEU A O 1
ATOM 659 N N . THR A 1 90 ? -2.610 6.286 -7.400 1.00 90.94 90 THR A N 1
ATOM 660 C CA . THR A 1 90 ? -4.001 6.503 -6.964 1.00 90.94 90 THR A CA 1
ATOM 661 C C . THR A 1 90 ? -4.922 5.339 -7.335 1.00 90.94 90 THR A C 1
ATOM 663 O O . THR A 1 90 ? -4.818 4.787 -8.433 1.00 90.94 90 THR A O 1
ATOM 666 N N . PHE A 1 91 ? -5.832 4.982 -6.430 1.00 93.88 91 PHE A N 1
ATOM 667 C CA . PHE A 1 91 ? -6.928 4.062 -6.727 1.00 93.88 91 PHE A CA 1
ATOM 668 C C . PHE A 1 91 ? -8.024 4.754 -7.543 1.00 93.88 91 PHE A C 1
ATOM 670 O O . PHE A 1 91 ? -8.274 5.953 -7.389 1.00 93.88 91 PHE A O 1
ATOM 677 N N . SER A 1 92 ? -8.713 3.996 -8.393 1.00 94.44 92 SER A N 1
ATOM 678 C CA . SER A 1 92 ? -9.959 4.447 -9.002 1.00 94.44 92 SER A CA 1
ATOM 679 C C . SER A 1 92 ? -11.028 4.680 -7.923 1.00 94.44 92 SER A C 1
ATOM 681 O O . SER A 1 92 ? -11.008 4.027 -6.878 1.00 94.44 92 SER A O 1
ATOM 683 N N . PRO A 1 93 ? -12.006 5.575 -8.158 1.00 94.44 93 PRO A N 1
ATOM 684 C CA . PRO A 1 93 ? -13.083 5.833 -7.197 1.00 94.44 93 PRO A CA 1
ATOM 685 C C . PRO A 1 93 ? -13.956 4.616 -6.865 1.00 94.44 93 PRO A C 1
ATOM 687 O O . PRO A 1 93 ? -14.608 4.610 -5.826 1.00 94.44 93 PRO A O 1
ATOM 690 N N . ASP A 1 94 ? -13.985 3.607 -7.740 1.00 94.19 94 ASP A N 1
ATOM 691 C CA . ASP A 1 94 ? -14.670 2.330 -7.510 1.00 94.19 94 ASP A CA 1
ATOM 692 C C . ASP A 1 94 ? -13.784 1.274 -6.820 1.00 94.19 94 ASP A C 1
ATOM 694 O O . ASP A 1 94 ? -14.263 0.189 -6.513 1.00 94.19 94 ASP A O 1
ATOM 698 N N . GLY A 1 95 ? -12.504 1.576 -6.574 1.00 92.75 95 GLY A N 1
ATOM 699 C CA . GLY A 1 95 ? -11.545 0.691 -5.909 1.00 92.75 95 GLY A CA 1
ATOM 700 C C . GLY A 1 95 ? -11.026 -0.472 -6.757 1.00 92.75 95 GLY A C 1
ATOM 701 O O . GLY A 1 95 ? -10.161 -1.204 -6.289 1.00 92.75 95 GLY A O 1
ATOM 702 N N . THR A 1 96 ? -11.501 -0.635 -7.993 1.00 94.50 96 THR A N 1
ATOM 703 C CA . THR A 1 96 ? -11.187 -1.803 -8.838 1.00 94.50 96 THR A CA 1
ATOM 704 C C . THR A 1 96 ? -9.860 -1.686 -9.584 1.00 94.50 96 THR A C 1
ATOM 706 O O . THR A 1 96 ? -9.300 -2.685 -10.046 1.00 94.50 96 THR A O 1
ATOM 709 N N . HIS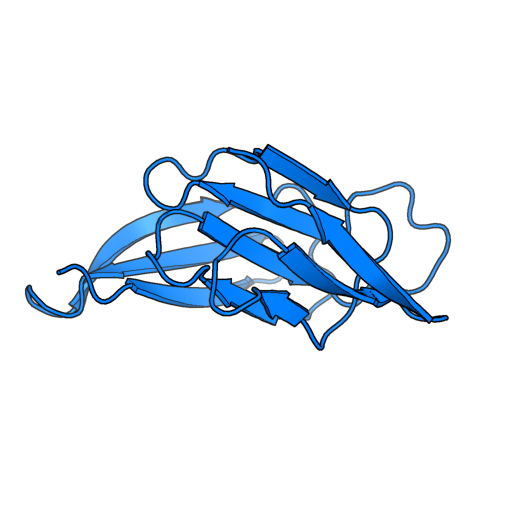 A 1 97 ? -9.329 -0.468 -9.695 1.00 95.06 97 HIS A N 1
ATOM 710 C CA . HIS A 1 97 ? -8.109 -0.177 -10.427 1.00 95.06 97 HIS A CA 1
ATOM 711 C C . HIS A 1 97 ? -7.140 0.688 -9.622 1.00 95.06 97 HIS A C 1
ATOM 713 O O . HIS A 1 97 ? -7.523 1.487 -8.772 1.00 95.06 97 HIS A O 1
ATOM 719 N N . LEU A 1 98 ? -5.858 0.553 -9.946 1.00 93.31 98 LEU A N 1
ATOM 720 C CA . LEU A 1 98 ? -4.760 1.356 -9.423 1.00 93.31 98 LEU A CA 1
ATOM 721 C C . LEU A 1 98 ? -3.956 1.915 -10.596 1.00 93.31 98 LEU A C 1
ATOM 723 O O . LEU A 1 98 ? -3.484 1.158 -11.444 1.00 93.31 98 LEU A O 1
ATOM 727 N N . VAL A 1 99 ? -3.751 3.230 -10.620 1.00 92.75 99 VAL A N 1
ATOM 728 C CA . VAL A 1 99 ? -2.708 3.846 -11.446 1.00 92.75 99 VAL A CA 1
ATOM 729 C C . VAL A 1 99 ? -1.434 3.919 -10.620 1.00 92.75 99 VAL A C 1
ATOM 731 O O . VAL A 1 99 ? -1.433 4.485 -9.524 1.00 92.75 99 VAL A O 1
ATOM 734 N N . LEU A 1 100 ? -0.345 3.384 -11.162 1.00 87.31 100 LEU A N 1
ATOM 735 C CA . LEU A 1 100 ? 0.987 3.463 -10.573 1.00 87.31 100 LEU A CA 1
ATOM 736 C C . LEU A 1 100 ? 1.964 4.014 -11.609 1.00 87.31 100 LEU A C 1
ATOM 738 O O . LEU A 1 100 ? 2.054 3.517 -12.733 1.00 87.31 100 LEU A O 1
ATOM 742 N N . SER A 1 101 ? 2.703 5.050 -11.229 1.00 84.19 101 SER A N 1
ATOM 743 C CA . SER A 1 101 ? 3.768 5.583 -12.073 1.00 84.19 101 SER A CA 1
ATOM 744 C C . SER A 1 101 ? 5.008 4.698 -11.980 1.00 84.19 101 SER A C 1
ATOM 746 O O . SER A 1 101 ? 5.366 4.206 -10.916 1.00 84.19 101 SER A O 1
ATOM 748 N N . HIS A 1 102 ? 5.695 4.521 -13.097 1.00 78.25 102 HIS A N 1
ATOM 749 C CA . HIS A 1 102 ? 7.022 3.924 -13.208 1.00 78.25 102 HIS A CA 1
ATOM 750 C C . HIS A 1 102 ? 7.960 4.945 -13.854 1.00 78.25 102 HIS A C 1
ATOM 752 O O . HIS A 1 102 ? 7.519 5.894 -14.503 1.00 78.25 102 HIS A O 1
ATOM 758 N N . CYS A 1 103 ? 9.272 4.729 -13.742 1.00 75.19 103 CYS A N 1
ATOM 759 C CA . CYS A 1 103 ? 10.258 5.691 -14.246 1.00 75.19 103 CYS A CA 1
ATOM 760 C C . CYS A 1 103 ? 10.179 5.957 -15.759 1.00 75.19 103 CYS A C 1
ATOM 762 O O . CYS A 1 103 ? 10.630 7.005 -16.207 1.00 75.19 103 CYS A O 1
ATOM 764 N N . ALA A 1 104 ? 9.607 5.037 -16.545 1.00 73.38 104 ALA A N 1
ATOM 765 C CA . ALA A 1 104 ? 9.455 5.193 -17.993 1.00 73.38 104 ALA A CA 1
ATOM 766 C C . ALA A 1 104 ? 7.998 5.369 -18.466 1.00 73.38 104 ALA A C 1
ATOM 768 O O . ALA A 1 104 ? 7.782 5.799 -19.597 1.00 73.38 104 ALA A O 1
ATOM 769 N N . ALA A 1 105 ? 7.003 5.014 -17.647 1.00 76.81 105 ALA A N 1
ATOM 770 C CA . ALA A 1 105 ? 5.587 5.009 -18.028 1.00 76.81 105 ALA A CA 1
ATOM 771 C C . ALA A 1 105 ? 4.679 4.916 -16.796 1.00 76.81 105 ALA A C 1
ATOM 773 O O . ALA A 1 105 ? 5.131 4.512 -15.736 1.00 76.81 105 ALA A O 1
ATOM 774 N N . ALA A 1 106 ? 3.386 5.206 -16.930 1.00 82.25 106 ALA A N 1
ATOM 775 C CA . ALA A 1 106 ? 2.391 4.820 -15.928 1.00 82.25 106 ALA A CA 1
ATOM 776 C C . ALA A 1 106 ? 1.702 3.508 -16.337 1.00 82.25 106 ALA A C 1
ATOM 778 O O . ALA A 1 106 ? 1.475 3.275 -17.525 1.00 82.25 106 ALA A O 1
ATOM 779 N N . GLY A 1 107 ? 1.370 2.669 -15.358 1.00 86.56 107 GLY A N 1
ATOM 780 C CA . GLY A 1 107 ? 0.592 1.443 -15.530 1.00 86.56 107 GLY A CA 1
ATOM 781 C C . GLY A 1 107 ? -0.769 1.543 -14.844 1.00 86.56 107 GLY A C 1
ATOM 782 O O . GLY A 1 107 ? -0.905 2.222 -13.826 1.00 86.56 107 GLY A O 1
ATOM 783 N N . VAL A 1 108 ? -1.767 0.857 -15.405 1.00 90.69 108 VAL A N 1
ATOM 784 C CA . VAL A 1 108 ? -3.080 0.644 -14.780 1.00 90.69 108 VAL A CA 1
ATOM 785 C C . VAL A 1 108 ? -3.189 -0.828 -14.416 1.00 90.69 108 VAL A C 1
ATOM 787 O O . VAL A 1 108 ? -3.011 -1.691 -15.275 1.00 90.69 108 VAL A O 1
ATOM 790 N N . TYR A 1 109 ? -3.485 -1.105 -13.154 1.00 90.88 109 TYR A N 1
ATOM 791 C CA . TYR A 1 109 ? -3.529 -2.448 -12.592 1.00 90.88 109 TYR A CA 1
ATOM 792 C C . TYR A 1 109 ? -4.916 -2.736 -12.030 1.00 90.88 109 TYR A C 1
ATOM 794 O O . TYR A 1 109 ? -5.550 -1.845 -11.469 1.00 90.88 109 TYR A O 1
ATOM 802 N N . ALA A 1 110 ? -5.390 -3.971 -12.184 1.00 93.44 110 ALA A N 1
ATOM 803 C CA . ALA A 1 110 ? -6.551 -4.444 -11.440 1.00 93.44 110 ALA A CA 1
ATOM 804 C C . ALA A 1 110 ? -6.159 -4.652 -9.974 1.00 93.44 110 ALA A C 1
ATOM 806 O O . ALA A 1 110 ? -5.061 -5.135 -9.684 1.00 93.44 110 ALA A O 1
ATOM 807 N N . VAL A 1 111 ? -7.049 -4.268 -9.071 1.00 91.81 111 VAL A N 1
ATOM 808 C CA . VAL A 1 111 ? -6.877 -4.468 -7.634 1.00 91.81 111 VAL A CA 1
ATOM 809 C C . VAL A 1 111 ? -7.419 -5.857 -7.275 1.00 91.81 111 VAL A C 1
ATOM 811 O O . VAL A 1 111 ? -8.482 -6.219 -7.782 1.00 91.81 111 VAL A O 1
ATOM 814 N N . PRO A 1 112 ? -6.699 -6.659 -6.470 1.00 84.25 112 PRO A N 1
ATOM 815 C CA . PRO A 1 112 ? -7.204 -7.946 -5.997 1.00 84.25 112 PRO A CA 1
ATOM 816 C C . PRO A 1 112 ? -8.474 -7.774 -5.155 1.00 84.25 112 PRO A C 1
ATOM 818 O O . PRO A 1 112 ? -8.579 -6.793 -4.419 1.00 84.25 112 PRO A O 1
ATOM 821 N N . GLU A 1 113 ? -9.393 -8.737 -5.254 1.00 76.31 113 GLU A N 1
ATOM 822 C CA . GLU A 1 113 ? -10.530 -8.879 -4.328 1.00 76.31 113 GLU A CA 1
ATOM 823 C C . GLU A 1 113 ? -10.094 -9.397 -2.951 1.00 76.31 113 GLU A C 1
ATOM 825 O O . GLU A 1 113 ? -9.152 -10.228 -2.898 1.00 76.31 113 GLU A O 1
#

Secondary structure (DSSP, 8-state):
---EEEEEEE-SS-EEEEEEETTTTTEEEEEEE-SS---S--EEEE-TTSSEEEEE--B-S--SSEEEEEEETTT--EEEEEESBEEEEEE-TTSSEEEEE-SS-EEEEEPP-

Solvent-accessible surface area (backbone atoms only — not comparable to full-atom values): 6516 Å² total; per-residue (Å²): 130,78,50,70,48,80,45,78,46,86,52,102,78,49,38,33,42,37,35,26,32,58,73,73,79,61,36,79,76,44,72,38,72,59,98,44,84,72,72,88,47,72,42,74,47,58,30,75,84,57,56,36,32,39,44,23,22,60,39,79,67,88,56,91,52,52,26,23,35,35,25,35,56,90,77,56,46,76,77,45,76,32,68,44,13,24,71,64,66,46,52,38,89,83,42,54,32,33,42,39,22,34,86,89,49,74,48,81,40,78,50,84,132

Nearest PDB structures (foldseek):
  5aja-assembly1_A  TM=7.631E-01  e=1.140E-02  Homo sapiens
  6vyc-assembly2_B  TM=6.511E-01  e=2.829E-03  Homo sapiens
  5jrk-assembly1_A  TM=5.136E-01  e=9.230E-02  Sphingopyxis alaskensis RB2256
  4v4l-assembly1_A  TM=5.741E-01  e=7.881E-01  Drosophila melanogaster
  5d68-assembly3_C  TM=4.684E-01  e=8.315E-01  Homo sapiens

Foldseek 3Di:
DFDWDWDWDDDPFWTKTWTFRPVPPRDGLDMDTDPDTDPPDWDKDAAQVRQKMKIADQDPDPPPAFGMFIAGPNPRHTPDTDDAFDDDKDADNVRQWIWTDGPVGIDIDGDDD

pLDDT: mean 80.98, std 11.0, range [47.09, 95.06]

Mean predicted aligned error: 6.38 Å